Protein AF-A0A1F8E0G0-F1 (afdb_monomer_lite)

Sequence (133 a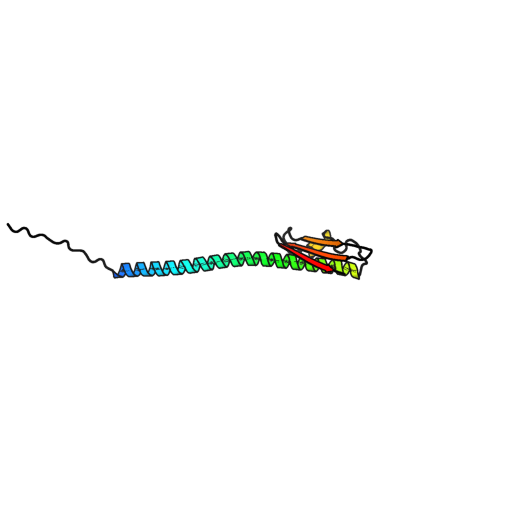a):
MQSFMKRPNIKKYTQRGQAMILTVLVLSSIVLSLSSIGGYLMLVRLRISSDIGNTMRAIYIADAGLECEAYNHFKNSDAAGFCADAARNAFLSGEVDDTARFYYETVYVSAAPSYIRSIGTARNVNRSFRLDF

Organism: NCBI:txid1802561

Seco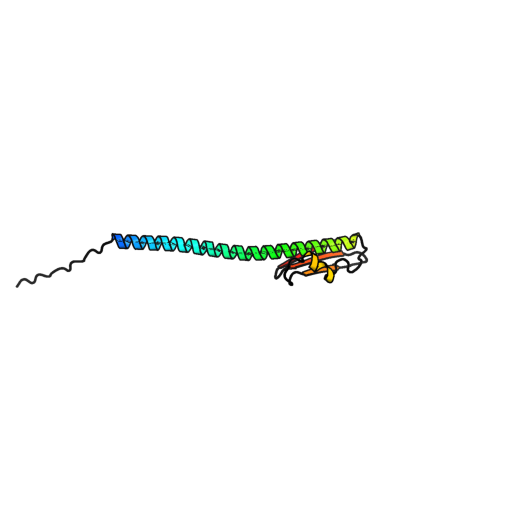ndary structure (DSSP, 8-state):
--------------HHHHHHHHHHHHHHHHHHHHHHHHHHHHHHHHHHHHHHHHHHHHHHHHHHHHHHHHHHHHHSTT-TTTT-GGGTTTTTTTT--TT-EEEEEEEESSSSEEEEEEEEEETTEEEEEEEE-

Radius of gyration: 34.94 Å; chains: 1; bounding box: 70×35×111 Å

Structure (mmCIF, N/CA/C/O backbone):
data_AF-A0A1F8E0G0-F1
#
_entry.id   AF-A0A1F8E0G0-F1
#
loop_
_atom_site.group_PDB
_atom_site.id
_atom_site.type_symbol
_atom_site.label_atom_id
_atom_site.label_alt_id
_atom_site.label_comp_id
_atom_site.label_asym_id
_atom_site.label_entity_id
_atom_site.label_seq_id
_atom_site.pdbx_PDB_ins_code
_atom_site.Cartn_x
_atom_site.Cartn_y
_atom_site.Cartn_z
_atom_site.occupancy
_atom_site.B_iso_or_equiv
_atom_site.auth_seq_id
_atom_site.auth_comp_id
_atom_site.auth_asym_id
_atom_site.auth_atom_id
_atom_site.pdbx_PDB_model_num
ATOM 1 N N . MET A 1 1 ? -51.648 -19.401 81.804 1.00 45.34 1 MET A N 1
ATOM 2 C CA . MET A 1 1 ? -50.331 -19.058 81.223 1.00 45.34 1 MET A CA 1
ATOM 3 C C . MET A 1 1 ? -50.518 -18.748 79.744 1.00 45.34 1 MET A C 1
ATOM 5 O O . MET A 1 1 ? -50.645 -19.667 78.950 1.00 45.34 1 MET A O 1
ATOM 9 N N . GLN A 1 2 ? -50.641 -17.466 79.389 1.00 52.50 2 GLN A N 1
ATOM 10 C CA . GLN A 1 2 ? -50.698 -17.019 77.993 1.00 52.50 2 GLN A CA 1
ATOM 11 C C . GLN A 1 2 ? -49.270 -16.722 77.525 1.00 52.50 2 GLN A C 1
ATOM 13 O O . GLN A 1 2 ? -48.599 -15.887 78.126 1.00 52.50 2 GLN A O 1
ATOM 18 N N . SER A 1 3 ? -48.804 -17.402 76.478 1.00 57.91 3 SER A N 1
ATOM 19 C CA . SER A 1 3 ? -47.565 -17.048 75.779 1.00 57.91 3 SER A CA 1
ATOM 20 C C . SER A 1 3 ? -47.939 -16.368 74.465 1.00 57.91 3 SER A C 1
ATOM 22 O O . SER A 1 3 ? -48.385 -17.009 73.514 1.00 57.91 3 SER A O 1
ATOM 24 N N . PHE A 1 4 ? -47.835 -15.040 74.453 1.00 59.53 4 PHE A N 1
ATOM 25 C CA . PHE A 1 4 ? -48.094 -14.191 73.295 1.00 59.53 4 PHE A CA 1
ATOM 26 C C . PHE A 1 4 ? -46.853 -14.193 72.388 1.00 59.53 4 PHE A C 1
ATOM 28 O O . PHE A 1 4 ? -45.838 -13.566 72.694 1.00 59.53 4 PHE A O 1
ATOM 35 N N . MET A 1 5 ? -46.920 -14.902 71.260 1.00 69.44 5 MET A N 1
ATOM 36 C CA . MET A 1 5 ? -45.851 -14.925 70.260 1.00 69.44 5 MET A CA 1
ATOM 37 C C . MET A 1 5 ? -45.868 -13.628 69.432 1.00 69.44 5 MET A C 1
ATOM 39 O O . MET A 1 5 ? -46.756 -13.397 68.610 1.00 69.44 5 MET A O 1
ATOM 43 N N . LYS A 1 6 ? -44.880 -12.759 69.668 1.00 67.69 6 LYS A N 1
ATOM 44 C CA . LYS A 1 6 ? -44.704 -11.461 68.999 1.00 67.69 6 LYS A CA 1
ATOM 45 C C . LYS A 1 6 ? -44.120 -11.659 67.594 1.00 67.69 6 LYS A C 1
ATOM 47 O O . LYS A 1 6 ? -42.993 -12.122 67.452 1.00 67.69 6 LYS A O 1
ATOM 52 N N . ARG A 1 7 ? -44.880 -11.306 66.548 1.00 69.12 7 ARG A N 1
ATOM 53 C CA . ARG A 1 7 ? -44.424 -11.379 65.145 1.00 69.12 7 ARG A CA 1
ATOM 54 C C . ARG A 1 7 ? -43.367 -10.300 64.846 1.00 69.12 7 ARG A C 1
ATOM 56 O O . ARG A 1 7 ? -43.555 -9.155 65.264 1.00 69.12 7 ARG A O 1
ATOM 63 N N . PRO A 1 8 ? -42.289 -10.619 64.107 1.00 65.31 8 PRO A N 1
ATOM 64 C CA . PRO A 1 8 ? -41.286 -9.634 63.719 1.00 65.31 8 PRO A CA 1
ATOM 65 C C . PRO A 1 8 ? -41.845 -8.649 62.680 1.00 65.31 8 PRO A C 1
ATOM 67 O O . PRO A 1 8 ? -42.501 -9.031 61.713 1.00 65.31 8 PRO A O 1
ATOM 70 N N . ASN A 1 9 ? -41.584 -7.362 62.906 1.00 58.88 9 ASN A N 1
ATOM 71 C CA . ASN A 1 9 ? -42.044 -6.248 62.081 1.00 58.88 9 ASN A CA 1
ATOM 72 C C . ASN A 1 9 ? -40.989 -5.958 60.997 1.00 58.88 9 ASN A C 1
ATOM 74 O O . ASN A 1 9 ? -39.912 -5.439 61.296 1.00 58.88 9 ASN A O 1
ATOM 78 N N . ILE A 1 10 ? -41.266 -6.353 59.752 1.00 67.75 10 ILE A N 1
ATOM 79 C CA . ILE A 1 10 ? -40.368 -6.135 58.610 1.00 67.75 10 ILE A CA 1
ATOM 80 C C . ILE A 1 10 ? -40.444 -4.653 58.224 1.00 67.75 10 ILE A C 1
ATOM 82 O O . ILE A 1 10 ? -41.448 -4.190 57.681 1.00 67.75 10 ILE A O 1
ATOM 86 N N . LYS A 1 11 ? -39.380 -3.894 58.508 1.00 62.81 11 LYS A N 1
ATOM 87 C CA . LYS A 1 11 ? -39.259 -2.488 58.098 1.00 62.81 11 LYS A CA 1
ATOM 88 C C . LYS A 1 11 ? -39.258 -2.405 56.566 1.00 62.81 11 LYS A C 1
ATOM 90 O O . LYS A 1 11 ? -38.368 -2.949 55.916 1.00 62.81 11 LYS A O 1
ATOM 95 N N . LYS A 1 12 ? -40.242 -1.714 55.978 1.00 63.25 12 LYS A N 1
ATOM 96 C CA . LYS A 1 12 ? -40.255 -1.403 54.541 1.00 63.25 12 LYS A CA 1
ATOM 97 C C . LYS A 1 12 ? -39.158 -0.377 54.247 1.00 63.25 12 LYS A C 1
ATOM 99 O O . LYS A 1 12 ? -39.286 0.784 54.621 1.00 63.25 12 LYS A O 1
ATOM 104 N N . TYR A 1 13 ? -38.079 -0.811 53.602 1.00 64.81 13 TYR A N 1
ATOM 105 C CA . TYR A 1 13 ? -37.035 0.084 53.106 1.00 64.81 13 TYR A CA 1
ATOM 106 C C . TYR A 1 13 ? -37.584 0.975 51.980 1.00 64.81 13 TYR A C 1
ATOM 108 O O . TYR A 1 13 ? -38.401 0.544 51.166 1.00 64.81 13 TYR A O 1
ATOM 116 N N . THR A 1 14 ? -37.146 2.232 51.950 1.00 63.50 14 THR A N 1
ATOM 117 C CA . THR A 1 14 ? -37.580 3.276 51.012 1.00 63.50 14 THR A CA 1
ATOM 118 C C . THR A 1 14 ? -37.226 2.908 49.562 1.00 63.50 14 THR A C 1
ATOM 120 O O . THR A 1 14 ? -36.127 3.177 49.087 1.00 63.50 14 THR A O 1
ATOM 123 N N . GLN A 1 15 ? -38.169 2.304 48.834 1.00 69.44 15 GLN A N 1
ATOM 124 C CA . GLN A 1 15 ? -37.949 1.736 47.492 1.00 69.44 15 GLN A CA 1
ATOM 125 C C . GLN A 1 15 ? -37.657 2.771 46.388 1.00 69.44 15 GLN A C 1
ATOM 127 O O . GLN A 1 15 ? -37.108 2.427 45.344 1.00 69.44 15 GLN A O 1
ATOM 132 N N . ARG A 1 16 ? -37.979 4.052 46.611 1.00 73.38 16 ARG A N 1
ATOM 133 C CA . ARG A 1 16 ? -37.810 5.120 45.607 1.00 73.38 16 ARG A CA 1
ATOM 134 C C . ARG A 1 16 ? -36.342 5.418 45.277 1.00 73.38 16 ARG A C 1
ATOM 136 O O . ARG A 1 16 ? -36.006 5.564 44.108 1.00 73.38 16 ARG A O 1
ATOM 143 N N . GLY A 1 17 ? -35.468 5.471 46.286 1.00 80.69 17 GLY A N 1
ATOM 144 C CA . GLY A 1 17 ? -34.035 5.728 46.074 1.00 80.69 17 GLY A CA 1
ATOM 145 C C . GLY A 1 17 ? -33.318 4.546 45.417 1.00 80.69 17 GLY A C 1
ATOM 146 O O . GLY A 1 17 ? -32.4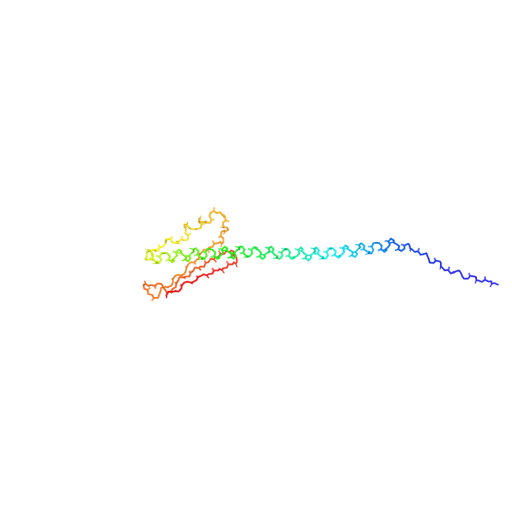73 4.733 44.548 1.00 80.69 17 GLY A O 1
ATOM 147 N N . GLN A 1 18 ? -33.718 3.322 45.771 1.00 83.75 18 GLN A N 1
ATOM 148 C CA . GLN A 1 18 ? -33.177 2.098 45.175 1.00 83.75 18 GLN A CA 1
ATOM 149 C C . GLN A 1 18 ? -33.553 1.973 43.692 1.00 83.75 18 GLN A C 1
ATOM 151 O O . GLN A 1 18 ? -32.699 1.640 42.874 1.00 83.75 18 GLN A O 1
ATOM 156 N N . ALA A 1 19 ? -34.797 2.307 43.332 1.00 87.50 19 ALA A N 1
ATOM 157 C CA . ALA A 1 19 ? -35.233 2.334 41.938 1.00 87.50 19 ALA A CA 1
ATOM 158 C C . ALA A 1 19 ? -34.449 3.366 41.109 1.00 87.50 19 ALA A C 1
ATOM 160 O O . ALA A 1 19 ? -34.021 3.058 40.000 1.00 87.50 19 ALA A O 1
ATOM 161 N N . MET A 1 20 ? -34.192 4.557 41.663 1.00 92.00 20 MET A N 1
ATOM 162 C CA . MET A 1 20 ? -33.409 5.591 40.978 1.00 92.00 20 MET A CA 1
ATOM 163 C C . MET A 1 20 ? -31.975 5.115 40.680 1.00 92.00 20 MET A C 1
ATOM 165 O O . MET A 1 20 ? -31.518 5.228 39.544 1.00 92.00 20 MET A O 1
ATOM 169 N N . ILE A 1 21 ? -31.285 4.511 41.653 1.00 93.12 21 ILE A N 1
ATOM 170 C CA . ILE A 1 21 ? -29.919 3.992 41.455 1.00 93.12 21 ILE A CA 1
ATOM 171 C C . ILE A 1 21 ? -29.900 2.883 40.397 1.00 93.12 21 ILE A C 1
ATOM 173 O O . ILE A 1 21 ? -29.028 2.882 39.530 1.00 93.12 21 ILE A O 1
ATOM 177 N N . LEU A 1 22 ? -30.885 1.979 40.419 1.00 92.50 22 LEU A N 1
ATOM 178 C CA . LEU A 1 22 ? -31.005 0.921 39.416 1.00 92.50 22 LEU A CA 1
ATOM 179 C C . LEU A 1 22 ? -31.155 1.509 38.004 1.00 92.50 22 LEU A C 1
ATOM 181 O O . LEU A 1 22 ? -30.462 1.083 37.084 1.00 92.50 22 LEU A O 1
ATOM 185 N N . THR A 1 23 ? -32.007 2.524 37.832 1.00 94.88 23 THR A N 1
ATOM 186 C CA . THR A 1 23 ? -32.187 3.171 36.523 1.00 94.88 23 THR A CA 1
ATOM 187 C C . THR A 1 23 ? -30.932 3.891 36.043 1.00 94.88 23 THR A C 1
ATOM 189 O O . THR A 1 23 ? -30.586 3.781 34.871 1.00 94.88 23 THR A O 1
ATOM 192 N N . VAL A 1 24 ? -30.203 4.569 36.935 1.00 94.75 24 VAL A N 1
ATOM 193 C CA . VAL A 1 24 ? -28.948 5.247 36.578 1.00 94.75 24 VAL A CA 1
ATOM 194 C C . VAL A 1 24 ? -27.873 4.234 36.195 1.00 94.75 24 VAL A C 1
ATOM 196 O O . VAL A 1 24 ? -27.154 4.461 35.224 1.00 94.75 24 VAL A O 1
ATOM 199 N N . LEU A 1 25 ? -27.789 3.097 36.893 1.00 95.50 25 LEU A N 1
ATOM 200 C CA . LEU A 1 25 ? -26.868 2.012 36.548 1.00 95.50 25 LEU A CA 1
ATOM 201 C C . LEU A 1 25 ? -27.168 1.424 35.168 1.00 95.50 25 LEU A C 1
ATOM 203 O O . LEU A 1 25 ? -26.246 1.225 34.381 1.00 95.50 25 LEU A O 1
ATOM 207 N N . VAL A 1 26 ? -28.446 1.191 34.859 1.00 96.44 26 VAL A N 1
ATOM 208 C CA . VAL A 1 26 ? -28.873 0.677 33.550 1.00 96.44 26 VAL A CA 1
ATOM 209 C C . VAL A 1 26 ? -28.600 1.694 32.439 1.00 96.44 26 VAL A C 1
ATOM 211 O O . VAL A 1 26 ? -28.062 1.338 31.397 1.00 96.44 26 VAL A O 1
ATOM 214 N N . LEU A 1 27 ? -28.910 2.974 32.647 1.00 96.00 27 LEU A N 1
ATOM 215 C CA . LEU A 1 27 ? -28.626 4.009 31.648 1.00 96.00 27 LEU A CA 1
ATOM 216 C C . LEU A 1 27 ? -27.119 4.178 31.422 1.00 96.00 27 LEU A C 1
ATOM 218 O O . LEU A 1 27 ? -26.671 4.278 30.281 1.00 96.00 27 LEU A O 1
ATOM 222 N N . SER A 1 28 ? -26.331 4.150 32.496 1.00 96.38 28 SER A N 1
ATOM 223 C CA . SER A 1 28 ? -24.875 4.271 32.414 1.00 96.38 28 SER A CA 1
ATOM 224 C C . SER A 1 28 ? -24.254 3.083 31.684 1.00 96.38 28 SER A C 1
ATOM 226 O O . SER A 1 28 ? -23.381 3.287 30.846 1.00 96.38 28 SER A O 1
ATOM 228 N N . SER A 1 29 ? -24.714 1.852 31.939 1.00 95.06 29 SER A N 1
ATOM 229 C CA . SER A 1 29 ? -24.196 0.666 31.248 1.00 95.06 29 SER A CA 1
ATOM 230 C C . SER A 1 29 ? -24.522 0.684 29.754 1.00 95.06 29 SER A C 1
ATOM 232 O O . SER A 1 29 ? -23.656 0.362 28.939 1.00 95.06 29 SER A O 1
ATOM 234 N N . ILE A 1 30 ? -25.720 1.145 29.381 1.00 96.69 30 ILE A N 1
ATOM 235 C CA . ILE A 1 30 ? -26.104 1.335 27.978 1.00 96.69 30 ILE A CA 1
ATOM 236 C C . ILE A 1 30 ? -25.179 2.359 27.315 1.00 96.69 30 ILE A C 1
ATOM 238 O O . ILE A 1 30 ? -24.543 2.040 26.312 1.00 96.69 30 ILE A O 1
ATOM 242 N N . VAL A 1 31 ? -25.023 3.553 27.892 1.00 96.62 31 VAL A N 1
ATOM 243 C CA . VAL A 1 31 ? -24.152 4.601 27.328 1.00 96.62 31 VAL A CA 1
ATOM 244 C C . VAL A 1 31 ? -22.708 4.111 27.196 1.00 96.62 31 VAL A C 1
ATOM 246 O O . VAL A 1 31 ? -22.076 4.334 26.160 1.00 96.62 31 VAL A O 1
ATOM 249 N N . LEU A 1 32 ? -22.201 3.387 28.197 1.00 95.44 32 LEU A N 1
ATOM 250 C CA . LEU A 1 32 ? -20.852 2.824 28.171 1.00 95.44 32 LEU A CA 1
ATOM 251 C C . LEU A 1 32 ? -20.688 1.804 27.036 1.00 95.44 32 LEU A C 1
ATOM 253 O O . LEU A 1 32 ? -19.689 1.839 26.319 1.00 95.44 32 LEU A O 1
ATOM 257 N N . SER A 1 33 ? -21.677 0.928 26.841 1.00 96.19 33 SER A N 1
ATOM 258 C CA . SER A 1 33 ? -21.648 -0.083 25.780 1.00 96.19 33 SER A CA 1
ATOM 259 C C . SER A 1 33 ? -21.649 0.545 24.382 1.00 96.19 33 SER A C 1
ATOM 261 O O . SER A 1 33 ? -20.810 0.186 23.555 1.00 96.19 33 SER A O 1
ATOM 263 N N . LEU A 1 34 ? -22.495 1.555 24.138 1.00 96.19 34 LEU A N 1
ATOM 264 C CA . LEU A 1 34 ? -22.509 2.289 22.868 1.00 96.19 34 LEU A CA 1
ATOM 265 C C . LEU A 1 34 ? -21.181 3.012 22.626 1.00 96.19 34 LEU A C 1
ATOM 267 O O . LEU A 1 34 ? -20.639 2.961 21.522 1.00 96.19 34 LEU A O 1
ATOM 271 N N . SER A 1 35 ? -20.638 3.646 23.664 1.00 95.31 35 SER A N 1
ATOM 272 C CA . SER A 1 35 ? -19.369 4.376 23.583 1.00 95.31 35 SER A CA 1
ATOM 273 C C . SER A 1 35 ? -18.199 3.437 23.287 1.00 95.31 35 SER A C 1
ATOM 275 O O . SER A 1 35 ? -17.348 3.752 22.460 1.00 95.31 35 SER A O 1
ATOM 277 N N . SER A 1 36 ? -18.180 2.255 23.909 1.00 96.00 36 SER A N 1
ATOM 278 C CA . SER A 1 36 ? -17.155 1.235 23.675 1.00 96.00 36 SER A CA 1
ATOM 279 C C . SER A 1 36 ? -17.195 0.705 22.239 1.00 96.00 36 SER A C 1
ATOM 281 O O . SER A 1 36 ? -16.154 0.641 21.583 1.00 96.00 36 SER A O 1
ATOM 283 N N . ILE A 1 37 ? -18.388 0.407 21.714 1.00 95.75 37 ILE A N 1
ATOM 284 C CA . ILE A 1 37 ? -18.562 -0.048 20.327 1.00 95.75 37 ILE A CA 1
ATOM 285 C C . ILE A 1 37 ? -18.144 1.053 19.346 1.00 95.75 37 ILE A C 1
ATOM 287 O O . ILE A 1 37 ? -17.384 0.790 18.414 1.00 95.75 37 ILE A O 1
ATOM 291 N N . GLY A 1 38 ? -18.591 2.293 19.566 1.00 94.81 38 GLY A N 1
ATOM 292 C CA . GLY A 1 38 ? -18.226 3.436 18.727 1.00 94.81 38 GLY A CA 1
ATOM 293 C C . GLY A 1 38 ? -16.719 3.697 18.717 1.00 94.81 38 GLY A C 1
ATOM 294 O O . GLY A 1 38 ? -16.125 3.849 17.649 1.00 94.81 38 GLY A O 1
ATOM 295 N N . GLY A 1 39 ? -16.083 3.664 19.891 1.00 94.62 39 GLY A N 1
ATOM 296 C CA . GLY A 1 39 ? -14.635 3.804 20.028 1.00 94.62 39 GLY A CA 1
ATOM 297 C C . GLY A 1 39 ? -13.869 2.683 19.325 1.00 94.62 39 GLY A C 1
ATOM 298 O O . GLY A 1 39 ? -12.921 2.951 18.587 1.00 94.62 39 GLY A O 1
ATOM 299 N N . TYR A 1 40 ? -14.311 1.433 19.476 1.00 95.12 40 TYR A N 1
ATOM 300 C CA . TYR A 1 40 ? -13.704 0.293 18.790 1.00 95.12 40 TYR A CA 1
ATOM 301 C C . TYR A 1 40 ? -13.789 0.428 17.266 1.00 95.12 40 TYR A C 1
ATOM 303 O O . TYR A 1 40 ? -12.786 0.276 16.566 1.00 95.12 40 TYR A O 1
ATOM 311 N N . LEU A 1 41 ? -14.969 0.772 16.742 1.00 93.94 41 LEU A N 1
ATOM 312 C CA . LEU A 1 41 ? -15.152 0.987 15.309 1.00 93.94 41 LEU A CA 1
ATOM 313 C C . LEU A 1 41 ? -14.253 2.114 14.798 1.00 93.94 41 LEU A C 1
ATOM 315 O O . LEU A 1 41 ? -13.632 1.960 13.748 1.00 93.94 41 LEU A O 1
ATOM 319 N N . MET A 1 42 ? -14.122 3.211 15.545 1.00 94.69 42 MET A N 1
ATOM 320 C CA . MET A 1 42 ? -13.233 4.311 15.177 1.00 94.69 42 MET A CA 1
ATOM 321 C C . MET A 1 42 ? -11.769 3.860 15.073 1.00 94.69 42 MET A C 1
ATOM 323 O O . MET A 1 42 ? -11.106 4.178 14.086 1.00 94.69 42 MET A O 1
ATOM 327 N N . LEU A 1 43 ? -11.279 3.050 16.018 1.00 92.31 43 LEU A N 1
ATOM 328 C CA . LEU A 1 43 ? -9.925 2.482 15.957 1.00 92.31 43 LEU A CA 1
ATOM 329 C C . LEU A 1 43 ? -9.718 1.596 14.722 1.00 92.31 43 LEU A C 1
ATOM 331 O O . LEU A 1 43 ? -8.687 1.693 14.053 1.00 92.31 43 LEU A O 1
ATOM 335 N N . VAL A 1 44 ? -10.705 0.762 14.385 1.00 92.19 44 VAL A N 1
ATOM 336 C CA . VAL A 1 44 ? -10.656 -0.077 13.178 1.00 92.19 44 VAL A CA 1
ATOM 337 C C . VAL A 1 44 ? -10.579 0.789 11.920 1.00 92.19 44 VAL A C 1
ATOM 339 O O . VAL A 1 44 ? -9.754 0.529 11.043 1.00 92.19 44 VAL A O 1
ATOM 342 N N . ARG A 1 45 ? -11.388 1.853 11.837 1.00 87.00 45 ARG A N 1
ATOM 343 C CA . ARG A 1 45 ? -11.367 2.779 10.694 1.00 87.00 45 ARG A CA 1
ATOM 344 C C . ARG A 1 45 ? -10.019 3.482 10.549 1.00 87.00 45 ARG A C 1
ATOM 346 O O . ARG A 1 45 ? -9.534 3.587 9.428 1.00 87.00 45 ARG A O 1
ATOM 353 N N . LEU A 1 46 ? -9.391 3.903 11.648 1.00 86.88 46 LEU A N 1
ATOM 354 C CA . LEU A 1 46 ? -8.066 4.534 11.614 1.00 86.88 46 LEU A CA 1
ATOM 355 C C . LEU A 1 46 ? -6.989 3.592 11.064 1.00 86.88 46 LEU A C 1
ATOM 357 O O . LEU A 1 46 ? -6.191 4.000 10.220 1.00 86.88 46 LEU A O 1
ATOM 361 N N . ARG A 1 47 ? -6.992 2.320 11.484 1.00 84.12 47 ARG A N 1
ATOM 362 C CA . ARG A 1 47 ? -6.046 1.323 10.961 1.00 84.12 47 ARG A CA 1
ATOM 363 C C . ARG A 1 47 ? -6.236 1.108 9.459 1.00 84.12 47 ARG A C 1
ATOM 365 O O . ARG A 1 47 ? -5.271 1.199 8.709 1.00 84.12 47 ARG A O 1
ATOM 372 N N . ILE A 1 48 ? -7.480 0.920 9.019 1.00 83.69 48 ILE A N 1
ATOM 373 C CA . ILE A 1 48 ? -7.795 0.754 7.592 1.00 83.69 48 ILE A CA 1
ATOM 374 C C . ILE A 1 48 ? -7.391 2.004 6.796 1.00 83.69 48 ILE A C 1
ATOM 376 O O . ILE A 1 48 ? -6.819 1.888 5.717 1.00 83.69 48 ILE A O 1
ATOM 380 N N . SER A 1 49 ? -7.635 3.205 7.328 1.00 82.19 49 SER A N 1
ATOM 381 C CA . SER A 1 49 ? -7.261 4.462 6.669 1.00 82.19 49 SER A CA 1
ATOM 382 C C . SER A 1 49 ? -5.748 4.594 6.469 1.00 82.19 49 SER A C 1
ATOM 384 O O . SER A 1 49 ? -5.313 5.091 5.431 1.00 82.19 49 SER A O 1
ATOM 386 N N . SER A 1 50 ? -4.945 4.136 7.433 1.00 78.12 50 SER A N 1
ATOM 387 C CA . SER A 1 50 ? -3.483 4.087 7.304 1.00 78.12 50 SER A CA 1
ATOM 388 C C . SER A 1 50 ? -3.053 3.172 6.151 1.00 78.12 50 SER A C 1
ATOM 390 O O . SER A 1 50 ? -2.204 3.542 5.338 1.00 78.12 50 SER A O 1
ATOM 392 N N . ASP A 1 51 ? -3.675 1.999 6.028 1.00 79.12 51 ASP A N 1
ATOM 393 C CA . ASP A 1 51 ? -3.356 1.032 4.971 1.00 79.12 51 ASP A CA 1
ATOM 394 C C . ASP A 1 51 ? -3.795 1.514 3.579 1.00 79.12 51 ASP A C 1
ATOM 396 O O . ASP A 1 51 ? -3.107 1.266 2.583 1.00 79.12 51 ASP A O 1
ATOM 400 N N . ILE A 1 52 ? -4.899 2.268 3.502 1.00 82.81 52 ILE A N 1
ATOM 401 C CA . ILE A 1 52 ? -5.340 2.936 2.269 1.00 82.81 52 ILE A CA 1
ATOM 402 C C . ILE A 1 52 ? -4.309 3.980 1.827 1.00 82.81 52 ILE A C 1
ATOM 404 O O . ILE A 1 52 ? -3.948 4.010 0.652 1.00 82.81 52 ILE A O 1
ATOM 408 N N . GLY A 1 53 ? -3.784 4.792 2.751 1.00 81.69 53 GLY A N 1
ATOM 409 C CA . GLY A 1 53 ? -2.746 5.778 2.436 1.00 81.69 53 GLY A CA 1
ATOM 410 C C . GLY A 1 53 ? -1.484 5.134 1.851 1.00 81.69 53 GLY A C 1
ATOM 411 O O . GLY A 1 53 ? -0.977 5.582 0.823 1.00 81.69 53 GLY A O 1
ATOM 412 N N . ASN A 1 54 ? -1.024 4.029 2.444 1.00 80.50 54 ASN A N 1
ATOM 413 C CA . ASN A 1 54 ? 0.114 3.265 1.917 1.00 80.50 54 ASN A CA 1
ATOM 414 C C . ASN A 1 54 ? -0.204 2.635 0.554 1.00 80.50 54 ASN A C 1
ATOM 416 O O . ASN A 1 54 ? 0.626 2.656 -0.349 1.00 80.50 54 ASN A O 1
ATOM 420 N N . THR A 1 55 ? -1.430 2.144 0.364 1.00 82.81 55 THR A N 1
ATOM 421 C CA . THR A 1 55 ? -1.886 1.623 -0.931 1.00 82.81 55 THR A CA 1
ATOM 422 C C . THR A 1 55 ? -1.841 2.684 -2.025 1.00 82.81 55 THR A C 1
ATOM 424 O O . THR A 1 55 ? -1.320 2.413 -3.103 1.00 82.81 55 THR A O 1
ATOM 427 N N . MET A 1 56 ? -2.358 3.885 -1.763 1.00 83.25 56 MET A N 1
ATOM 428 C CA . MET A 1 56 ? -2.353 4.977 -2.740 1.00 83.25 56 MET A CA 1
ATOM 429 C C . MET A 1 56 ? -0.930 5.412 -3.092 1.00 83.25 56 MET A C 1
ATOM 431 O O . MET A 1 56 ? -0.636 5.630 -4.263 1.00 83.25 56 MET A O 1
ATOM 435 N N . ARG A 1 57 ? -0.028 5.463 -2.103 1.00 78.06 57 ARG A N 1
ATOM 436 C CA . ARG A 1 57 ? 1.399 5.730 -2.334 1.00 78.06 57 ARG A CA 1
ATOM 437 C C . ARG A 1 57 ? 2.028 4.675 -3.241 1.00 78.06 57 ARG A C 1
ATOM 439 O O . ARG A 1 57 ? 2.648 5.033 -4.234 1.00 78.06 57 ARG A O 1
ATOM 446 N N . ALA A 1 58 ? 1.817 3.393 -2.945 1.00 78.81 58 ALA A N 1
ATOM 447 C CA . ALA A 1 58 ? 2.321 2.295 -3.768 1.00 78.81 58 ALA A CA 1
ATOM 448 C C . ALA A 1 58 ? 1.778 2.352 -5.209 1.00 78.81 58 ALA A C 1
ATOM 450 O O . ALA A 1 58 ? 2.529 2.122 -6.149 1.00 78.81 58 ALA A O 1
ATOM 451 N N . ILE A 1 59 ? 0.500 2.704 -5.399 1.00 85.00 59 ILE A N 1
ATOM 452 C CA . ILE A 1 59 ? -0.098 2.894 -6.732 1.00 85.00 59 ILE A CA 1
ATOM 453 C C . ILE A 1 59 ? 0.575 4.049 -7.473 1.00 85.00 59 ILE A C 1
ATOM 455 O O . ILE A 1 59 ? 1.021 3.863 -8.597 1.00 85.00 59 ILE A O 1
ATOM 459 N N . TYR A 1 60 ? 0.677 5.220 -6.846 1.00 83.62 60 TYR A N 1
ATOM 460 C CA . TYR A 1 60 ? 1.232 6.411 -7.488 1.00 83.62 60 TYR A CA 1
ATOM 461 C C . TYR A 1 60 ? 2.697 6.219 -7.896 1.00 83.62 60 TYR A C 1
ATOM 463 O O . TYR A 1 60 ? 3.109 6.613 -8.982 1.00 83.62 60 TYR A O 1
ATOM 471 N N . ILE A 1 61 ? 3.478 5.562 -7.036 1.00 76.81 61 ILE A N 1
ATOM 472 C CA . ILE A 1 61 ? 4.876 5.227 -7.309 1.00 76.81 61 ILE A CA 1
ATOM 473 C C . ILE A 1 61 ? 4.979 4.229 -8.472 1.00 76.81 61 ILE A C 1
ATOM 475 O O . ILE A 1 61 ? 5.812 4.409 -9.358 1.00 76.81 61 ILE A O 1
ATOM 479 N N . ALA A 1 62 ? 4.120 3.204 -8.499 1.00 79.56 62 ALA A N 1
ATOM 480 C CA . ALA A 1 62 ? 4.082 2.245 -9.599 1.00 79.56 62 ALA A CA 1
ATOM 481 C C . ALA A 1 62 ? 3.724 2.927 -10.931 1.00 79.56 62 ALA A C 1
ATOM 483 O O . ALA A 1 62 ? 4.368 2.661 -11.940 1.00 79.56 62 ALA A O 1
ATOM 484 N N . ASP A 1 63 ? 2.736 3.819 -10.932 1.00 83.75 63 ASP A N 1
ATOM 485 C CA . ASP A 1 63 ? 2.283 4.537 -12.127 1.00 83.75 63 ASP A CA 1
ATOM 486 C C . ASP A 1 63 ? 3.373 5.477 -12.667 1.00 83.75 63 ASP A C 1
ATOM 488 O O . ASP A 1 63 ? 3.773 5.393 -13.826 1.00 83.75 63 ASP A O 1
ATOM 492 N N . ALA A 1 64 ? 3.989 6.276 -11.791 1.00 77.75 64 ALA A N 1
ATOM 493 C CA . ALA A 1 64 ? 5.092 7.158 -12.169 1.00 77.75 64 ALA A CA 1
ATOM 494 C C . ALA A 1 64 ? 6.321 6.396 -12.708 1.00 77.75 64 ALA A C 1
ATOM 496 O O . ALA A 1 64 ? 7.000 6.876 -13.621 1.00 77.75 64 ALA A O 1
ATOM 497 N N . GLY A 1 65 ? 6.618 5.214 -12.154 1.00 74.50 65 GLY A N 1
ATOM 498 C CA . GLY A 1 65 ? 7.677 4.338 -12.662 1.00 74.50 65 GLY A CA 1
ATOM 499 C C . GLY A 1 65 ? 7.353 3.762 -14.043 1.00 74.50 65 GLY A C 1
ATOM 500 O O . GLY A 1 65 ? 8.223 3.721 -14.910 1.00 74.50 65 GLY A O 1
ATOM 501 N N . LEU A 1 66 ? 6.091 3.385 -14.267 1.00 79.31 66 LEU A N 1
ATOM 502 C CA . LEU A 1 66 ? 5.610 2.838 -15.534 1.00 79.31 66 LEU A CA 1
ATOM 503 C C . LEU A 1 66 ? 5.705 3.871 -16.660 1.00 79.31 66 LEU A C 1
ATOM 505 O O . LEU A 1 66 ? 6.282 3.586 -17.705 1.00 79.31 66 LEU A O 1
ATOM 509 N N . GLU A 1 67 ? 5.196 5.079 -16.418 1.00 80.12 67 GLU A N 1
ATOM 510 C CA . GLU A 1 67 ? 5.217 6.179 -17.385 1.00 80.12 67 GLU A CA 1
ATOM 511 C C . GLU A 1 67 ? 6.645 6.610 -17.733 1.00 80.12 67 GLU A C 1
ATOM 513 O O . GLU A 1 67 ? 6.934 6.966 -18.876 1.00 80.12 67 GLU A O 1
ATOM 518 N N . CYS A 1 68 ? 7.575 6.543 -16.774 1.00 76.25 68 CYS A N 1
ATOM 519 C CA . CYS A 1 68 ? 8.974 6.846 -17.054 1.00 76.25 68 CYS A CA 1
ATOM 520 C C . CYS A 1 68 ? 9.600 5.841 -18.023 1.00 76.25 68 CYS A C 1
ATOM 522 O O . CYS A 1 68 ? 10.231 6.247 -19.001 1.00 76.25 68 CYS A O 1
ATOM 524 N N . GLU A 1 69 ? 9.421 4.546 -17.761 1.00 74.19 69 GLU A N 1
ATOM 525 C CA . GLU A 1 69 ? 9.953 3.489 -18.623 1.00 74.19 69 GLU A CA 1
ATOM 526 C C . GLU A 1 69 ? 9.261 3.488 -19.991 1.00 74.19 69 GLU A C 1
ATOM 528 O O . GLU A 1 69 ? 9.932 3.389 -21.015 1.00 74.19 69 GLU A O 1
ATOM 533 N N . ALA A 1 70 ? 7.944 3.714 -20.040 1.00 77.25 70 ALA A N 1
ATOM 534 C CA . ALA A 1 70 ? 7.218 3.882 -21.296 1.00 77.25 70 ALA A CA 1
ATOM 535 C C . ALA A 1 70 ? 7.756 5.076 -22.105 1.00 77.25 70 ALA A C 1
ATOM 537 O O . ALA A 1 70 ? 8.020 4.958 -23.301 1.00 77.25 70 ALA A O 1
ATOM 538 N N . TYR A 1 71 ? 7.995 6.220 -21.461 1.00 77.00 71 TYR A N 1
ATOM 539 C CA . TYR A 1 71 ? 8.599 7.380 -22.116 1.00 77.00 71 TYR A CA 1
ATOM 540 C C . TYR A 1 71 ? 10.015 7.089 -22.628 1.00 77.00 71 TYR A C 1
ATOM 542 O O . TYR A 1 71 ? 10.369 7.511 -23.732 1.00 77.00 71 TYR A O 1
ATOM 550 N N . ASN A 1 72 ? 10.827 6.366 -21.851 1.00 75.38 72 ASN A N 1
ATOM 551 C CA . ASN A 1 72 ? 12.167 5.968 -22.273 1.00 75.38 72 ASN A CA 1
ATOM 552 C C . ASN A 1 72 ? 12.111 5.068 -23.512 1.00 75.38 72 ASN A C 1
ATOM 554 O O . ASN A 1 72 ? 12.862 5.288 -24.465 1.00 75.38 72 ASN A O 1
ATOM 558 N N . HIS A 1 73 ? 11.161 4.134 -23.522 1.00 73.69 73 HIS A N 1
ATOM 559 C CA . HIS A 1 73 ? 10.938 3.222 -24.628 1.00 73.69 73 HIS A CA 1
ATOM 560 C C . HIS A 1 73 ? 10.542 3.958 -25.919 1.00 73.69 73 HIS A C 1
ATOM 562 O O . HIS A 1 73 ? 11.154 3.758 -26.967 1.00 73.69 73 HIS A O 1
ATOM 568 N N . PHE A 1 74 ? 9.577 4.882 -25.852 1.00 76.38 74 PHE A N 1
ATOM 569 C CA . PHE A 1 74 ? 9.089 5.580 -27.048 1.00 76.38 74 PHE A CA 1
ATOM 570 C C . PHE A 1 74 ? 10.000 6.706 -27.549 1.00 76.38 74 PHE A C 1
ATOM 572 O O . PHE A 1 74 ? 9.982 7.011 -28.742 1.00 76.38 74 PHE A O 1
ATOM 579 N N . LYS A 1 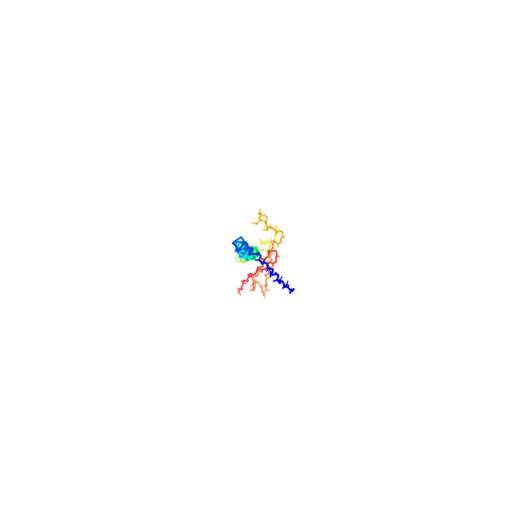75 ? 10.758 7.372 -26.667 1.00 72.44 75 LYS A N 1
ATOM 580 C CA . LYS A 1 75 ? 11.505 8.586 -27.036 1.00 72.44 75 LYS A CA 1
ATOM 581 C C . LYS A 1 75 ? 13.018 8.409 -27.100 1.00 72.44 75 LYS A C 1
ATOM 583 O O . LYS A 1 75 ? 13.657 9.078 -27.907 1.00 72.44 75 LYS A O 1
ATOM 588 N N . ASN A 1 76 ? 13.593 7.567 -26.246 1.00 61.47 76 ASN A N 1
ATOM 589 C CA . ASN A 1 76 ? 15.039 7.517 -26.019 1.00 61.47 76 ASN A CA 1
ATOM 590 C C . ASN A 1 76 ? 15.677 6.176 -26.407 1.00 61.47 76 ASN A C 1
ATOM 592 O O . ASN A 1 76 ? 16.839 5.959 -26.065 1.00 61.47 76 ASN A O 1
ATOM 596 N N . SER A 1 77 ? 14.962 5.304 -27.128 1.00 60.78 77 SER A N 1
ATOM 597 C CA . SER A 1 77 ? 15.484 4.016 -27.610 1.00 60.78 77 SER A CA 1
ATOM 598 C C . SER A 1 77 ? 16.176 3.213 -26.500 1.00 60.78 77 SER A C 1
ATOM 600 O O . SER A 1 77 ? 17.300 2.745 -26.674 1.00 60.78 77 SER A O 1
ATOM 602 N N . ASP A 1 78 ? 15.530 3.126 -25.334 1.00 60.69 78 ASP A N 1
ATOM 603 C CA . ASP A 1 78 ? 16.012 2.379 -24.167 1.00 60.69 78 ASP A CA 1
ATOM 604 C C . ASP A 1 78 ? 17.360 2.877 -23.599 1.00 60.69 78 ASP A C 1
ATOM 606 O O . ASP A 1 78 ? 18.185 2.093 -23.124 1.00 60.69 78 ASP A O 1
ATOM 610 N N . ALA A 1 79 ? 17.604 4.196 -23.600 1.00 57.44 79 ALA A N 1
ATOM 611 C CA . ALA A 1 79 ? 18.755 4.781 -22.910 1.00 57.44 79 ALA A CA 1
ATOM 612 C C . ALA A 1 79 ? 18.733 4.397 -21.416 1.00 57.44 79 ALA A C 1
ATOM 614 O O . ALA A 1 79 ? 17.946 4.922 -20.620 1.00 57.44 79 ALA A O 1
ATOM 615 N N . ALA A 1 80 ? 19.585 3.443 -21.037 1.00 53.06 80 ALA A N 1
ATOM 616 C CA . ALA A 1 80 ? 19.641 2.902 -19.688 1.00 53.06 80 ALA A CA 1
ATOM 617 C C . ALA A 1 80 ? 19.994 4.009 -18.680 1.00 53.06 80 ALA A C 1
ATOM 619 O O . ALA A 1 80 ? 21.053 4.631 -18.767 1.00 53.06 80 ALA A O 1
ATOM 620 N N . GLY A 1 81 ? 19.108 4.251 -17.708 1.00 54.25 81 GLY A N 1
ATOM 621 C CA . GLY A 1 81 ? 19.402 5.095 -16.545 1.00 54.25 81 GLY A CA 1
ATOM 622 C C . GLY A 1 81 ? 18.632 6.415 -16.424 1.00 54.25 81 GLY A C 1
ATOM 623 O O . GLY A 1 81 ? 18.789 7.090 -15.409 1.00 54.25 81 GLY A O 1
ATOM 624 N N . PHE A 1 82 ? 17.757 6.783 -17.369 1.00 59.25 82 PHE A N 1
ATOM 625 C CA . PHE A 1 82 ? 16.954 8.020 -17.251 1.00 59.25 82 PHE A CA 1
ATOM 626 C C . PHE A 1 82 ? 15.901 7.957 -16.122 1.00 59.25 82 PHE A C 1
ATOM 628 O O . PHE A 1 82 ? 15.506 8.979 -15.544 1.00 59.25 82 PHE A O 1
ATOM 635 N N . CYS A 1 83 ? 15.478 6.738 -15.788 1.00 61.56 83 CYS A N 1
ATOM 636 C CA . CYS A 1 83 ? 14.535 6.414 -14.720 1.00 61.56 83 CYS A CA 1
ATOM 637 C C . CYS A 1 83 ? 15.215 5.792 -13.484 1.00 61.56 83 CYS A C 1
ATOM 639 O O . CYS A 1 83 ? 14.518 5.303 -12.603 1.00 61.56 83 CYS A O 1
ATOM 641 N N . ALA A 1 84 ? 16.554 5.804 -13.388 1.00 55.66 84 ALA A N 1
ATOM 642 C CA . ALA A 1 84 ? 17.280 5.128 -12.309 1.00 55.66 84 ALA A CA 1
ATOM 643 C C . ALA A 1 84 ? 16.979 5.693 -10.904 1.00 55.66 84 ALA A C 1
ATOM 645 O O . ALA A 1 84 ? 16.891 6.908 -10.698 1.00 55.66 84 ALA A O 1
ATOM 646 N N . ASP A 1 85 ? 16.906 4.776 -9.933 1.00 52.75 85 ASP A N 1
ATOM 647 C CA . ASP A 1 85 ? 16.540 4.982 -8.522 1.00 52.75 85 ASP A CA 1
ATOM 648 C C . ASP A 1 85 ? 17.275 6.134 -7.816 1.00 52.75 85 ASP A C 1
ATOM 650 O O . ASP A 1 85 ? 16.705 6.825 -6.970 1.00 52.75 85 ASP A O 1
ATOM 654 N N . ALA A 1 86 ? 18.539 6.382 -8.170 1.00 51.69 86 ALA A N 1
ATOM 655 C CA . ALA A 1 86 ? 19.421 7.273 -7.415 1.00 51.69 86 ALA A CA 1
ATOM 656 C C . ALA A 1 86 ? 19.037 8.767 -7.472 1.00 51.69 86 ALA A C 1
ATOM 658 O O . ALA A 1 86 ? 19.432 9.522 -6.587 1.00 51.69 86 ALA A O 1
ATOM 659 N N . ALA A 1 87 ? 18.269 9.209 -8.474 1.00 47.56 87 ALA A N 1
ATOM 660 C CA . ALA A 1 87 ? 17.913 10.625 -8.646 1.00 47.56 87 ALA A CA 1
ATOM 661 C C . ALA A 1 87 ? 16.441 10.950 -8.328 1.00 47.56 87 ALA A C 1
ATOM 663 O O . ALA A 1 87 ? 16.065 12.121 -8.289 1.00 47.56 87 ALA A O 1
ATOM 664 N N . ARG A 1 88 ? 15.584 9.938 -8.123 1.00 50.38 88 ARG A N 1
ATOM 665 C CA . ARG A 1 88 ? 14.118 10.100 -8.212 1.00 50.38 88 ARG A CA 1
ATOM 666 C C . ARG A 1 88 ? 13.338 9.846 -6.929 1.00 50.38 88 ARG A C 1
ATOM 668 O O . ARG A 1 88 ? 12.194 10.289 -6.842 1.00 50.38 88 ARG A O 1
ATOM 675 N N . ASN A 1 89 ? 13.990 9.335 -5.885 1.00 47.69 89 ASN A N 1
ATOM 676 C CA . ASN A 1 89 ? 13.462 9.416 -4.515 1.00 47.69 89 ASN A CA 1
ATOM 677 C C . ASN A 1 89 ? 13.236 10.882 -4.064 1.00 47.69 89 ASN A C 1
ATOM 679 O O . ASN A 1 89 ? 12.564 11.134 -3.070 1.00 47.69 89 ASN A O 1
ATOM 683 N N . ALA A 1 90 ? 13.746 11.863 -4.824 1.00 46.16 90 ALA A N 1
ATOM 684 C CA . ALA A 1 90 ? 13.607 13.292 -4.568 1.00 46.16 90 ALA A CA 1
ATOM 685 C C . ALA A 1 90 ? 12.303 13.940 -5.084 1.00 46.16 90 ALA A C 1
ATOM 687 O O . ALA A 1 90 ? 11.971 15.020 -4.610 1.00 46.16 90 ALA A O 1
ATOM 688 N N . PHE A 1 91 ? 11.513 13.327 -5.985 1.00 43.56 91 PHE A N 1
ATOM 689 C CA . PHE A 1 91 ? 10.169 13.882 -6.296 1.00 43.56 91 PHE A CA 1
ATOM 690 C C . PHE A 1 91 ? 9.214 13.763 -5.092 1.00 43.56 91 PHE A C 1
ATOM 692 O O . PHE A 1 91 ? 8.187 14.431 -5.004 1.00 43.56 91 PHE A O 1
ATOM 699 N N . LEU A 1 92 ? 9.606 12.941 -4.123 1.00 49.94 92 LEU A N 1
ATOM 700 C CA . LEU A 1 92 ? 8.983 12.779 -2.825 1.00 49.94 92 LEU A CA 1
ATOM 701 C C . LEU A 1 92 ? 9.876 13.363 -1.714 1.00 49.94 92 LEU A C 1
ATOM 703 O O . LEU A 1 92 ? 9.873 12.860 -0.592 1.00 49.94 92 LEU A O 1
ATOM 707 N N . SER A 1 93 ? 10.612 14.454 -1.991 1.00 43.66 93 SER A N 1
ATOM 708 C CA . SER A 1 93 ? 11.409 15.215 -1.005 1.00 43.66 93 SER A CA 1
ATOM 709 C C . SER A 1 93 ? 10.558 15.954 0.045 1.00 43.66 93 SER A C 1
ATOM 711 O O . SER A 1 93 ? 10.933 17.016 0.537 1.00 43.66 93 SER A O 1
ATOM 713 N N . GLY A 1 94 ? 9.390 15.410 0.367 1.00 43.94 94 GLY A N 1
ATOM 714 C CA . GLY A 1 94 ? 8.661 15.640 1.598 1.00 43.94 94 GLY A CA 1
ATOM 715 C C . GLY A 1 94 ? 8.517 14.290 2.282 1.00 43.94 94 GLY A C 1
ATOM 716 O O . GLY A 1 94 ? 7.491 13.642 2.121 1.00 43.94 94 GLY A O 1
ATOM 717 N N . GLU A 1 95 ? 9.583 13.859 2.962 1.00 43.25 95 GLU A N 1
ATOM 718 C CA . GLU A 1 95 ? 9.590 12.768 3.946 1.00 43.25 95 GLU A CA 1
ATOM 719 C C . GLU A 1 95 ? 8.680 11.580 3.584 1.00 43.25 95 GLU A C 1
ATOM 721 O O . GLU A 1 95 ? 7.793 11.166 4.338 1.00 43.25 95 GLU A O 1
ATOM 726 N N . VAL A 1 96 ? 8.872 11.015 2.390 1.00 46.81 96 VAL A N 1
ATOM 727 C CA . VAL A 1 96 ? 8.377 9.668 2.139 1.00 46.81 96 VAL A CA 1
ATOM 728 C C . VAL A 1 96 ? 9.358 8.733 2.811 1.00 46.81 96 VAL A C 1
ATOM 730 O O . VAL A 1 96 ? 10.430 8.469 2.287 1.00 46.81 96 VAL A O 1
ATOM 733 N N . ASP A 1 97 ? 8.980 8.338 4.026 1.00 52.22 97 ASP A N 1
ATOM 734 C CA . ASP A 1 97 ? 9.327 7.083 4.693 1.00 52.22 97 ASP A CA 1
ATOM 735 C C . ASP A 1 97 ? 10.241 6.198 3.820 1.00 52.22 97 ASP A C 1
ATOM 737 O O . ASP A 1 97 ? 9.796 5.724 2.771 1.00 52.22 97 ASP A O 1
ATOM 741 N N . ASP A 1 98 ? 11.489 5.983 4.266 1.00 52.72 98 ASP A N 1
ATOM 742 C CA . ASP A 1 98 ? 12.609 5.255 3.615 1.00 52.72 98 ASP A CA 1
ATOM 743 C C . ASP A 1 98 ? 12.254 3.867 3.022 1.00 52.72 98 ASP A C 1
ATOM 745 O O . ASP A 1 98 ? 13.069 3.186 2.390 1.00 52.72 98 ASP A O 1
ATOM 749 N N . THR A 1 99 ? 11.028 3.409 3.255 1.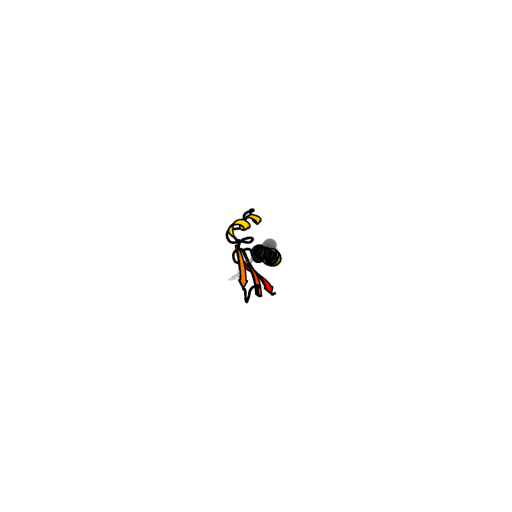00 52.88 99 THR A N 1
ATOM 750 C CA . THR A 1 99 ? 10.457 2.139 2.821 1.00 52.88 99 THR A CA 1
ATOM 751 C C . THR A 1 99 ? 9.713 2.200 1.486 1.00 52.88 99 THR A C 1
ATOM 753 O O . THR A 1 99 ? 9.351 1.141 0.961 1.00 52.88 99 THR A O 1
ATOM 756 N N . ALA A 1 100 ? 9.466 3.386 0.921 1.00 51.47 100 ALA A N 1
ATOM 757 C CA . ALA A 1 100 ? 8.827 3.490 -0.385 1.00 51.47 100 ALA A CA 1
ATOM 758 C C . ALA A 1 100 ? 9.857 3.364 -1.513 1.00 51.47 100 ALA A C 1
ATOM 760 O O . ALA A 1 100 ? 10.778 4.171 -1.616 1.00 51.47 100 ALA A O 1
ATOM 761 N N . ARG A 1 101 ? 9.718 2.335 -2.350 1.00 58.69 101 ARG A N 1
ATOM 762 C CA . ARG A 1 101 ? 10.635 2.058 -3.461 1.00 58.69 101 ARG A CA 1
ATOM 763 C C . ARG A 1 101 ? 9.836 1.761 -4.717 1.00 58.69 101 ARG A C 1
ATOM 765 O O . ARG A 1 101 ? 8.735 1.212 -4.643 1.00 58.69 101 ARG A O 1
ATOM 772 N N . PHE A 1 102 ? 10.390 2.119 -5.865 1.00 59.03 102 PHE A N 1
ATOM 773 C CA . PHE A 1 102 ? 9.913 1.603 -7.137 1.00 59.03 102 PHE A CA 1
ATOM 774 C C . PHE A 1 102 ? 10.906 0.564 -7.646 1.00 59.03 102 PHE A C 1
ATOM 776 O O . PHE A 1 102 ? 12.104 0.676 -7.423 1.00 59.03 102 PHE A O 1
ATOM 783 N N . TYR A 1 103 ? 10.395 -0.475 -8.290 1.00 59.50 103 TYR A N 1
ATOM 784 C CA . TYR A 1 103 ? 11.191 -1.454 -9.016 1.00 59.50 103 TYR A CA 1
ATOM 785 C C . TYR A 1 103 ? 10.565 -1.613 -10.392 1.00 59.50 103 TYR A C 1
ATOM 787 O O . TYR A 1 103 ? 9.360 -1.858 -10.489 1.00 59.50 103 TYR A O 1
ATOM 795 N N . TYR A 1 104 ? 11.365 -1.484 -11.445 1.00 58.22 104 TYR A N 1
ATOM 796 C CA . TYR A 1 104 ? 10.930 -1.785 -12.802 1.00 58.22 104 TYR A CA 1
ATOM 797 C C . TYR A 1 104 ? 11.555 -3.097 -13.278 1.00 58.22 104 TYR A C 1
ATOM 799 O O . TYR A 1 104 ? 12.697 -3.426 -12.965 1.00 58.22 104 TYR A O 1
ATOM 807 N N . GLU A 1 105 ? 10.770 -3.866 -14.019 1.00 57.94 105 GLU A N 1
ATOM 808 C CA . GLU A 1 105 ? 11.174 -5.105 -14.667 1.00 57.94 105 GLU A CA 1
ATOM 809 C C . GLU A 1 105 ? 10.811 -4.968 -16.149 1.00 57.94 105 GLU A C 1
ATOM 811 O O . GLU A 1 105 ? 9.631 -4.931 -16.510 1.00 57.94 105 GLU A O 1
ATOM 816 N N . THR A 1 106 ? 11.828 -4.842 -17.001 1.00 54.31 106 THR A N 1
ATOM 817 C CA . THR A 1 106 ? 11.688 -4.834 -18.460 1.00 54.31 106 THR A CA 1
ATOM 818 C C . THR A 1 106 ? 12.213 -6.156 -19.006 1.00 54.31 106 THR A C 1
ATOM 820 O O . THR A 1 106 ? 13.373 -6.513 -18.798 1.00 54.31 106 THR A O 1
ATOM 823 N N . VAL A 1 107 ? 11.345 -6.928 -19.668 1.00 53.22 107 VAL A N 1
ATOM 824 C CA . VAL A 1 107 ? 11.732 -8.213 -20.266 1.00 53.22 107 VAL A CA 1
ATOM 825 C C . VAL A 1 107 ? 11.700 -8.108 -21.778 1.00 53.22 107 VAL A C 1
ATOM 827 O O . VAL A 1 107 ? 10.664 -7.862 -22.401 1.00 53.22 107 VAL A O 1
ATOM 830 N N . TYR A 1 108 ? 12.868 -8.336 -22.365 1.00 50.75 108 TYR A N 1
ATOM 831 C CA . TYR A 1 108 ? 13.104 -8.310 -23.797 1.00 50.75 108 TYR A CA 1
ATOM 832 C C . TYR A 1 108 ? 13.046 -9.735 -24.342 1.00 50.75 108 TYR A C 1
ATOM 834 O O . TYR A 1 108 ? 13.794 -10.606 -23.903 1.00 50.75 108 TYR A O 1
ATOM 842 N N . VAL A 1 109 ? 12.160 -9.973 -25.309 1.00 53.62 109 VAL A N 1
ATOM 843 C CA . VAL A 1 109 ? 12.130 -11.229 -26.086 1.00 53.62 109 VAL A CA 1
ATOM 844 C C . VAL A 1 109 ? 12.848 -11.031 -27.441 1.00 53.62 109 VAL A C 1
ATOM 846 O O . VAL A 1 109 ? 13.083 -11.988 -28.172 1.00 53.62 109 VAL A O 1
ATOM 849 N N . SER A 1 110 ? 13.249 -9.788 -27.757 1.00 53.66 110 SER A N 1
ATOM 850 C CA . SER A 1 110 ? 14.042 -9.345 -28.919 1.00 53.66 110 SER A CA 1
ATOM 851 C C . SER A 1 110 ? 14.508 -7.882 -28.699 1.00 53.66 110 SER A C 1
ATOM 853 O O . SER A 1 110 ? 14.425 -7.381 -27.583 1.00 53.66 110 SER A O 1
ATOM 855 N N . ALA A 1 111 ? 14.930 -7.159 -29.747 1.00 57.62 111 ALA A N 1
ATOM 856 C CA . ALA A 1 111 ? 15.216 -5.711 -29.758 1.00 57.62 111 ALA A CA 1
ATOM 857 C C . ALA A 1 111 ? 13.991 -4.803 -29.466 1.00 57.62 111 ALA A C 1
ATOM 859 O O . ALA A 1 111 ? 14.062 -3.594 -29.660 1.00 57.62 111 ALA A O 1
ATOM 860 N N . ALA A 1 112 ? 12.872 -5.389 -29.031 1.00 58.25 112 ALA A N 1
ATOM 861 C CA . ALA A 1 112 ? 11.689 -4.709 -28.524 1.00 58.25 112 ALA A CA 1
ATOM 862 C C . ALA A 1 112 ? 11.271 -5.362 -27.186 1.00 58.25 112 ALA A C 1
ATOM 864 O O . ALA A 1 112 ? 11.344 -6.596 -27.059 1.00 58.25 112 ALA A O 1
ATOM 865 N N . PRO A 1 113 ? 10.856 -4.572 -26.180 1.00 64.25 113 PRO A N 1
ATOM 866 C CA . PRO A 1 113 ? 10.378 -5.084 -24.906 1.00 64.25 113 PRO A CA 1
ATOM 867 C C . PRO A 1 113 ? 9.041 -5.801 -25.101 1.00 64.25 113 PRO A C 1
ATOM 869 O O . PRO A 1 113 ? 8.142 -5.302 -25.766 1.00 64.25 113 PRO A O 1
ATOM 872 N N . SER A 1 114 ? 8.910 -6.986 -24.506 1.00 68.50 114 SER A N 1
ATOM 873 C CA . SER A 1 114 ? 7.649 -7.741 -24.510 1.00 68.50 114 SER A CA 1
ATOM 874 C C . SER A 1 114 ? 6.646 -7.180 -23.505 1.00 68.50 114 SER A C 1
ATOM 876 O O . SER A 1 114 ? 5.445 -7.155 -23.754 1.00 68.50 114 SER A O 1
ATOM 878 N N . TYR A 1 115 ? 7.150 -6.706 -22.366 1.00 71.44 115 TYR A N 1
ATOM 879 C CA . TYR A 1 115 ? 6.365 -5.994 -21.376 1.00 71.44 115 TYR A CA 1
ATOM 880 C C . TYR A 1 115 ? 7.250 -5.079 -20.532 1.00 71.44 115 TYR A C 1
ATOM 882 O O . TYR A 1 115 ? 8.430 -5.360 -20.294 1.00 71.44 115 TYR A O 1
ATOM 890 N N . ILE A 1 116 ? 6.640 -4.008 -20.033 1.00 76.00 116 ILE A N 1
ATOM 891 C CA . ILE A 1 116 ? 7.196 -3.134 -19.001 1.00 76.00 116 ILE A CA 1
ATOM 892 C C . ILE A 1 116 ? 6.351 -3.336 -17.752 1.00 76.00 116 ILE A C 1
ATOM 894 O O . ILE A 1 116 ? 5.131 -3.176 -17.782 1.00 76.00 116 ILE A O 1
ATOM 898 N N . ARG A 1 117 ? 6.986 -3.691 -16.637 1.00 81.19 117 ARG A N 1
ATOM 899 C CA . ARG A 1 117 ? 6.321 -3.831 -15.344 1.00 81.19 117 ARG A CA 1
ATOM 900 C C . ARG A 1 117 ? 6.928 -2.857 -14.352 1.00 81.19 117 ARG A C 1
ATOM 902 O O . ARG A 1 117 ? 8.135 -2.852 -14.153 1.00 81.19 117 ARG A O 1
ATOM 909 N N . SER A 1 118 ? 6.080 -2.092 -13.683 1.00 79.75 118 SER A N 1
ATOM 910 C CA . SER A 1 118 ? 6.465 -1.204 -12.592 1.00 79.75 118 SER A CA 1
ATOM 911 C C . SER A 1 118 ? 5.805 -1.660 -11.300 1.00 79.75 118 SER A C 1
ATOM 913 O O . SER A 1 118 ? 4.614 -1.978 -11.271 1.00 79.75 118 SER A O 1
ATOM 915 N N . ILE A 1 119 ? 6.582 -1.727 -10.226 1.00 80.62 119 ILE A N 1
ATOM 916 C 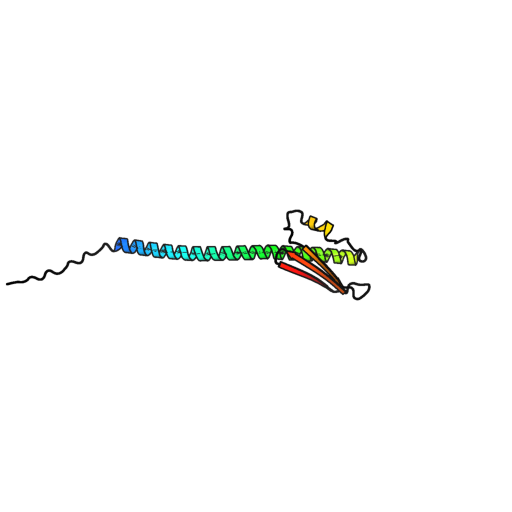CA . ILE A 1 119 ? 6.159 -2.157 -8.897 1.00 80.62 119 ILE A CA 1
ATOM 917 C C . ILE A 1 119 ? 6.439 -1.008 -7.938 1.00 80.62 119 ILE A C 1
ATOM 919 O O . ILE A 1 119 ? 7.590 -0.644 -7.728 1.00 80.62 119 ILE A O 1
ATOM 923 N N . GLY A 1 120 ? 5.394 -0.467 -7.327 1.00 76.94 120 GLY A N 1
ATOM 924 C CA . GLY A 1 120 ? 5.500 0.488 -6.236 1.00 76.94 120 GLY A CA 1
ATOM 925 C C . GLY A 1 120 ? 5.309 -0.213 -4.899 1.00 76.94 120 GLY A C 1
ATOM 926 O O . GLY A 1 120 ? 4.364 -0.988 -4.706 1.00 76.94 120 GLY A O 1
ATOM 927 N N . THR A 1 121 ? 6.209 0.060 -3.963 1.00 75.69 121 THR A N 1
ATOM 928 C CA . THR A 1 121 ? 6.141 -0.433 -2.588 1.00 75.69 121 THR A CA 1
ATOM 929 C C . THR A 1 121 ? 5.949 0.734 -1.632 1.00 75.69 121 THR A C 1
ATOM 931 O O . THR A 1 121 ? 6.505 1.813 -1.822 1.00 75.69 121 THR A O 1
ATOM 934 N N . ALA A 1 122 ? 5.143 0.529 -0.595 1.00 75.06 122 ALA A N 1
ATOM 935 C CA . ALA A 1 122 ? 5.011 1.448 0.529 1.00 75.06 122 ALA A CA 1
ATOM 936 C C . ALA A 1 122 ? 4.744 0.635 1.802 1.00 75.06 122 ALA A C 1
ATOM 938 O O . ALA A 1 122 ? 3.672 0.039 1.958 1.00 75.06 122 ALA A O 1
ATOM 939 N N . ARG A 1 123 ? 5.718 0.601 2.720 1.00 76.62 123 ARG A N 1
ATOM 940 C CA . ARG A 1 123 ? 5.692 -0.239 3.932 1.00 76.62 123 ARG A CA 1
ATOM 941 C C . ARG A 1 123 ? 5.384 -1.713 3.629 1.00 76.62 123 ARG A C 1
ATOM 943 O O . ARG A 1 123 ? 6.244 -2.418 3.123 1.00 76.62 123 ARG A O 1
ATOM 950 N N . ASN A 1 124 ? 4.171 -2.174 3.956 1.00 76.62 124 ASN A N 1
ATOM 951 C CA . ASN A 1 124 ? 3.715 -3.560 3.796 1.00 76.62 124 ASN A CA 1
ATOM 952 C C . ASN A 1 124 ? 2.732 -3.735 2.620 1.00 76.62 124 ASN A C 1
ATOM 954 O O . ASN A 1 124 ? 2.014 -4.731 2.547 1.00 76.62 124 ASN A O 1
ATOM 958 N N . VAL A 1 125 ? 2.630 -2.738 1.736 1.00 78.75 125 VAL A N 1
ATOM 959 C CA . VAL A 1 125 ? 1.739 -2.773 0.574 1.00 78.75 125 VAL A CA 1
ATOM 960 C C . VAL A 1 125 ? 2.555 -2.671 -0.706 1.00 78.75 125 VAL A C 1
ATOM 962 O O . VAL A 1 125 ? 3.301 -1.711 -0.899 1.00 78.75 125 VAL A O 1
ATOM 965 N N . ASN A 1 126 ? 2.334 -3.630 -1.606 1.00 82.94 126 ASN A N 1
ATOM 966 C CA . ASN A 1 126 ? 2.953 -3.676 -2.925 1.00 82.94 126 ASN A CA 1
ATOM 967 C C . ASN A 1 126 ? 1.862 -3.616 -3.994 1.00 82.94 126 ASN A C 1
ATOM 969 O O . ASN A 1 126 ? 0.860 -4.333 -3.916 1.00 82.94 126 ASN A O 1
ATOM 973 N N . ARG A 1 127 ? 2.048 -2.755 -4.993 1.00 85.06 127 ARG A N 1
ATOM 974 C CA . ARG A 1 127 ? 1.137 -2.583 -6.130 1.00 85.06 127 ARG A CA 1
ATOM 975 C C . ARG A 1 127 ? 1.963 -2.561 -7.404 1.00 85.06 127 ARG A C 1
ATOM 977 O O . ARG A 1 127 ? 3.050 -2.000 -7.407 1.00 85.06 127 ARG A O 1
ATOM 984 N N . SER A 1 128 ? 1.478 -3.196 -8.466 1.00 84.75 128 SER A N 1
ATOM 985 C CA . SER A 1 128 ? 2.212 -3.246 -9.728 1.00 84.75 128 SER A CA 1
ATOM 986 C C . SER A 1 128 ? 1.313 -3.015 -10.923 1.00 84.75 128 SER A C 1
ATOM 988 O O . SER A 1 128 ? 0.205 -3.550 -10.963 1.00 84.75 128 SER A O 1
ATOM 990 N N . PHE A 1 129 ? 1.850 -2.312 -11.910 1.00 85.44 129 PHE A N 1
ATOM 991 C CA . PHE A 1 129 ? 1.260 -2.142 -13.228 1.00 85.44 129 PHE A CA 1
ATOM 992 C C . PHE A 1 129 ? 2.152 -2.785 -14.278 1.00 85.44 129 PHE A C 1
ATOM 994 O O . PHE A 1 129 ? 3.373 -2.839 -14.125 1.00 85.44 129 PHE A O 1
ATOM 1001 N N . ARG A 1 130 ? 1.525 -3.322 -15.320 1.00 85.38 130 ARG A N 1
ATOM 1002 C CA . ARG A 1 130 ? 2.196 -3.977 -16.435 1.00 85.38 130 ARG A CA 1
ATOM 1003 C C . ARG A 1 130 ? 1.586 -3.466 -17.731 1.00 85.38 130 ARG A C 1
ATOM 1005 O O . ARG A 1 130 ? 0.364 -3.413 -17.842 1.00 85.38 130 ARG A O 1
ATOM 1012 N N . LEU A 1 131 ? 2.451 -3.108 -18.667 1.00 80.62 131 LEU A N 1
ATOM 1013 C CA . LEU A 1 131 ? 2.121 -2.792 -20.048 1.00 80.62 131 LEU A CA 1
ATOM 1014 C C . LEU A 1 131 ? 2.681 -3.905 -20.922 1.00 80.62 131 LEU A C 1
ATOM 1016 O O . LEU A 1 131 ? 3.869 -4.209 -20.830 1.00 80.62 131 LEU A O 1
ATOM 1020 N N . ASP A 1 132 ? 1.816 -4.506 -21.727 1.00 83.25 132 ASP A N 1
ATOM 1021 C CA . ASP A 1 132 ? 2.167 -5.504 -22.735 1.00 83.25 132 ASP A CA 1
ATOM 1022 C C . ASP A 1 132 ? 2.175 -4.832 -24.117 1.00 83.25 132 ASP A C 1
ATOM 1024 O O . ASP A 1 132 ? 1.331 -3.967 -24.375 1.00 83.25 132 ASP A O 1
ATOM 1028 N N . PHE A 1 133 ? 3.127 -5.217 -24.972 1.00 71.06 133 PHE A N 1
ATOM 1029 C CA . PHE A 1 133 ? 3.342 -4.650 -26.311 1.00 71.06 133 PHE A CA 1
ATOM 1030 C C . PHE A 1 133 ? 3.076 -5.670 -27.420 1.00 71.06 133 PHE A C 1
ATOM 1032 O O . PHE A 1 133 ? 3.389 -6.868 -27.221 1.00 71.06 133 PHE A O 1
#

Foldseek 3Di:
DDDDDDDDDDDDDDVPVVVVVVVVVVVVVVVVVVVVVVVVVVVVVVVVVVVVVQQVQFVVQQVVLQVQQVCCVPPVLCPPDPSDPPPPVCVCVPDQDPFWDKDWDFDDPDSHTQKIKIWTGRDPDIDMDMDGD

pLDDT: mean 73.1, std 15.78, range [43.25, 96.69]